Protein AF-A0A3R6Z3T6-F1 (afdb_monomer_lite)

Radius of gyration: 14.39 Å; chains: 1; bounding box: 37×31×39 Å

Secondary structure (DSSP, 8-state):
--TT--PPP-TTGGG-EE-SS-SEEEEE-SSSS-EEEEESS---TTPPPEE-GGGT-SS-SS-EE-----TT--SEE--GGG--HHHHHHHGGG--HHHHHHHHHHHHHH-

Organism: NCBI:txid157072

pLDDT: mean 91.53, std 10.0, range [44.19, 98.06]

Structure (mmCIF, N/CA/C/O backbone):
data_AF-A0A3R6Z3T6-F1
#
_entry.id   AF-A0A3R6Z3T6-F1
#
loop_
_atom_site.group_PDB
_atom_site.id
_atom_site.type_symbol
_atom_site.label_atom_id
_atom_site.label_alt_id
_atom_site.label_comp_id
_atom_site.label_asym_id
_atom_site.label_entity_id
_atom_site.label_seq_id
_atom_site.pdbx_PDB_ins_code
_atom_site.Cartn_x
_atom_site.Cartn_y
_atom_site.Cartn_z
_atom_site.occupancy
_atom_site.B_iso_or_equiv
_atom_site.auth_seq_id
_atom_site.auth_comp_id
_atom_site.auth_asym_id
_atom_site.auth_atom_id
_atom_site.pdbx_PDB_model_num
ATOM 1 N N . MET A 1 1 ? 21.355 12.677 1.018 1.00 48.00 1 MET A N 1
ATOM 2 C CA . MET A 1 1 ? 20.298 12.190 1.927 1.00 48.00 1 MET A CA 1
ATOM 3 C C . MET A 1 1 ? 20.956 11.173 2.837 1.00 48.00 1 MET A C 1
ATOM 5 O O . MET A 1 1 ? 21.774 10.409 2.348 1.00 48.00 1 MET A O 1
ATOM 9 N N . ALA A 1 2 ? 20.723 11.270 4.140 1.00 44.19 2 ALA A N 1
ATOM 10 C CA . ALA A 1 2 ? 21.338 10.399 5.134 1.00 44.19 2 ALA A CA 1
ATOM 11 C C . ALA A 1 2 ? 20.738 8.989 4.967 1.00 44.19 2 ALA A C 1
ATOM 13 O O . ALA A 1 2 ? 19.553 8.802 5.226 1.00 44.19 2 ALA A O 1
ATOM 14 N N . HIS A 1 3 ? 21.512 8.049 4.417 1.00 57.50 3 HIS A N 1
ATOM 15 C CA . HIS A 1 3 ? 21.095 6.664 4.137 1.00 57.50 3 HIS A CA 1
ATOM 16 C C . HIS A 1 3 ? 21.005 5.789 5.405 1.00 57.50 3 HIS A C 1
ATOM 18 O O . HIS A 1 3 ? 20.754 4.595 5.321 1.00 57.50 3 HIS A O 1
ATOM 24 N N . ASP A 1 4 ? 21.226 6.399 6.563 1.00 66.00 4 ASP A N 1
ATOM 25 C CA . ASP A 1 4 ? 21.423 5.821 7.890 1.00 66.00 4 ASP A CA 1
ATOM 26 C C . ASP A 1 4 ? 20.303 6.195 8.877 1.00 66.00 4 ASP A C 1
ATOM 28 O O . ASP A 1 4 ? 20.383 5.883 10.064 1.00 66.00 4 ASP A O 1
ATOM 32 N N . LYS A 1 5 ? 19.244 6.868 8.408 1.00 67.62 5 LYS A N 1
ATOM 33 C CA . LYS A 1 5 ? 18.058 7.168 9.219 1.00 67.62 5 LYS A CA 1
ATOM 34 C C . LYS A 1 5 ? 16.901 6.272 8.804 1.00 67.62 5 LYS A C 1
ATOM 36 O O . LYS A 1 5 ? 16.398 6.383 7.689 1.00 67.62 5 LYS A O 1
ATOM 41 N N . HIS A 1 6 ? 16.460 5.435 9.734 1.00 72.56 6 HIS A N 1
ATOM 42 C CA . HIS A 1 6 ? 15.302 4.565 9.578 1.00 72.56 6 HIS A CA 1
ATOM 43 C C . HIS A 1 6 ? 14.182 5.034 10.505 1.00 72.56 6 HIS A C 1
ATOM 45 O O . HIS A 1 6 ? 14.443 5.550 11.593 1.00 72.56 6 HIS A O 1
ATOM 51 N N . VAL A 1 7 ? 12.938 4.869 10.062 1.00 75.06 7 VAL A N 1
ATOM 52 C CA . VAL A 1 7 ? 11.777 4.989 10.943 1.00 75.06 7 VAL A CA 1
ATOM 53 C C . VAL A 1 7 ? 11.453 3.587 11.430 1.00 75.06 7 VAL A C 1
ATOM 55 O O . VAL A 1 7 ? 11.159 2.710 10.620 1.00 75.06 7 VAL A O 1
ATOM 58 N N . GLU A 1 8 ? 11.526 3.371 12.739 1.00 77.81 8 GLU A N 1
ATOM 59 C CA . GLU A 1 8 ? 10.984 2.154 13.336 1.00 77.81 8 GLU A CA 1
ATOM 60 C C . GLU A 1 8 ? 9.459 2.246 13.353 1.00 77.81 8 GLU A C 1
ATOM 62 O O . GLU A 1 8 ? 8.883 3.239 13.803 1.00 77.81 8 GLU A O 1
ATOM 67 N N . ILE A 1 9 ? 8.808 1.207 12.839 1.00 80.88 9 ILE A N 1
ATOM 68 C CA . ILE A 1 9 ? 7.354 1.094 12.841 1.00 80.88 9 ILE A CA 1
ATOM 69 C C . ILE A 1 9 ? 6.947 0.395 14.139 1.00 80.88 9 ILE A C 1
ATOM 71 O O . ILE A 1 9 ? 7.323 -0.750 14.372 1.00 80.88 9 ILE A O 1
ATOM 75 N N . PHE A 1 10 ? 6.210 1.106 14.991 1.00 81.56 10 PHE A N 1
ATOM 76 C CA . PHE A 1 10 ? 5.725 0.618 16.281 1.00 81.56 10 PHE A CA 1
ATOM 77 C C . PHE A 1 10 ? 4.240 0.945 16.468 1.00 81.56 10 PHE A C 1
ATOM 79 O O . PHE A 1 10 ? 3.642 1.707 15.705 1.00 81.56 10 PHE A O 1
ATOM 86 N N . GLY A 1 11 ? 3.648 0.415 17.539 1.00 82.12 11 GLY A N 1
ATOM 87 C CA . GLY A 1 11 ? 2.276 0.748 17.929 1.00 82.12 11 GLY A CA 1
ATOM 88 C C . GLY A 1 11 ? 1.212 -0.048 17.174 1.00 82.12 11 GLY A C 1
ATOM 89 O O . GLY A 1 11 ? 0.064 0.386 17.100 1.00 82.12 11 GLY A O 1
ATOM 90 N N . GLY A 1 12 ? 1.580 -1.206 16.628 1.00 86.00 12 GLY A N 1
ATOM 91 C CA . GLY A 1 12 ? 0.685 -2.140 15.956 1.00 86.00 12 GLY A CA 1
ATOM 92 C C . GLY A 1 12 ? 0.623 -1.975 14.437 1.00 86.00 12 GLY A C 1
ATOM 93 O O . GLY A 1 12 ? 0.044 -2.823 13.759 1.00 86.00 12 GLY A O 1
ATOM 94 N N . LEU A 1 13 ? 1.239 -0.920 13.895 1.00 88.19 13 LEU A N 1
ATOM 95 C CA . LEU A 1 13 ? 1.371 -0.693 12.454 1.00 88.19 13 LEU A CA 1
ATOM 96 C C . LEU A 1 13 ? 2.171 -1.817 11.774 1.00 88.19 13 LEU A C 1
ATOM 98 O O . LEU A 1 13 ? 1.905 -2.149 10.624 1.00 88.19 13 LEU A O 1
ATOM 102 N N . GLU A 1 14 ? 3.100 -2.437 12.502 1.00 89.19 14 GLU A N 1
ATOM 103 C CA . GLU A 1 14 ? 3.918 -3.567 12.058 1.00 89.19 14 GLU A CA 1
ATOM 104 C C . GLU A 1 14 ? 3.107 -4.839 11.750 1.00 89.19 14 GLU A C 1
ATOM 106 O O . GLU A 1 14 ? 3.598 -5.726 11.056 1.00 89.19 14 GLU A O 1
ATOM 111 N N . TYR A 1 15 ? 1.859 -4.924 12.225 1.00 92.62 15 TYR A N 1
ATOM 112 C CA . TYR A 1 15 ? 0.954 -6.047 11.955 1.00 92.62 15 TYR A CA 1
ATOM 113 C C . TYR A 1 15 ? -0.035 -5.766 10.816 1.00 92.62 15 TYR A C 1
ATOM 115 O O . TYR A 1 15 ? -0.847 -6.632 10.484 1.00 92.62 15 TYR A O 1
ATOM 123 N N . ALA A 1 16 ? -0.021 -4.562 10.234 1.00 95.12 16 ALA A N 1
ATOM 124 C CA . ALA A 1 16 ? -0.938 -4.208 9.161 1.00 95.12 16 ALA A CA 1
ATOM 125 C C . ALA A 1 16 ? -0.536 -4.917 7.865 1.00 95.12 16 ALA A C 1
ATOM 127 O O . ALA A 1 16 ? 0.455 -4.564 7.234 1.00 95.12 16 ALA A O 1
ATOM 128 N N . ASN A 1 17 ? -1.332 -5.905 7.465 1.00 96.19 17 ASN A N 1
ATOM 129 C CA . ASN A 1 17 ? -1.054 -6.725 6.293 1.00 96.19 17 ASN A CA 1
ATOM 130 C C . ASN A 1 17 ? -1.359 -6.009 4.969 1.00 96.19 17 ASN A C 1
ATOM 132 O O . ASN A 1 17 ? -2.091 -5.015 4.902 1.00 96.19 17 ASN A O 1
ATOM 136 N N . HIS A 1 18 ? -0.842 -6.583 3.883 1.00 97.50 18 HIS A N 1
ATOM 137 C CA . HIS A 1 18 ? -1.154 -6.141 2.532 1.00 97.50 18 HIS A CA 1
ATOM 138 C C . HIS A 1 18 ? -2.601 -6.476 2.130 1.00 97.50 18 HIS A C 1
ATOM 140 O O . HIS A 1 18 ? -3.075 -7.596 2.325 1.00 97.50 18 HIS A O 1
ATOM 146 N N . SER A 1 19 ? -3.260 -5.549 1.434 1.00 97.81 19 SER A N 1
ATOM 147 C CA . SER A 1 19 ? -4.417 -5.845 0.580 1.00 97.81 19 SER A CA 1
ATOM 148 C C . SER A 1 19 ? -4.358 -5.036 -0.715 1.00 97.81 19 SER A C 1
ATOM 150 O O . SER A 1 19 ? -4.025 -3.854 -0.694 1.00 97.81 19 SER A O 1
ATOM 152 N N . CYS A 1 20 ? -4.741 -5.646 -1.843 1.00 97.38 20 CYS A N 1
ATOM 153 C CA . CYS A 1 20 ? -4.887 -4.948 -3.131 1.00 97.38 20 CYS A CA 1
ATOM 154 C C . CYS A 1 20 ? -6.096 -3.987 -3.155 1.00 97.38 20 CYS A C 1
ATOM 156 O O . CYS A 1 20 ? -6.206 -3.138 -4.043 1.00 97.38 20 CYS A O 1
ATOM 158 N N . ASN A 1 21 ? -7.002 -4.114 -2.179 1.00 96.69 21 ASN A N 1
ATOM 159 C CA . ASN A 1 21 ? -8.134 -3.220 -1.936 1.00 96.69 21 ASN A CA 1
ATOM 160 C C . ASN A 1 21 ? -8.174 -2.832 -0.445 1.00 96.69 21 ASN A C 1
ATOM 162 O O . ASN A 1 21 ? -9.058 -3.272 0.309 1.00 96.69 21 ASN A O 1
ATOM 166 N N . PRO A 1 22 ? -7.198 -2.031 0.005 1.00 97.75 22 PRO A N 1
ATOM 167 C CA . PRO A 1 22 ? -6.977 -1.772 1.418 1.00 97.75 22 PRO A CA 1
ATOM 168 C C . PRO A 1 22 ? -8.088 -0.930 2.045 1.00 97.75 22 PRO A C 1
ATOM 170 O O . PRO A 1 22 ? -8.907 -0.320 1.349 1.00 97.75 22 PRO A O 1
ATOM 173 N N . ASN A 1 23 ? -8.132 -0.903 3.378 1.00 97.94 23 ASN A N 1
ATOM 174 C CA . ASN A 1 23 ? -9.027 -0.027 4.141 1.00 97.94 23 ASN A CA 1
ATOM 175 C C . ASN A 1 23 ? -8.318 1.129 4.850 1.00 97.94 23 ASN A C 1
ATOM 177 O O . ASN A 1 23 ? -9.001 2.031 5.340 1.00 97.94 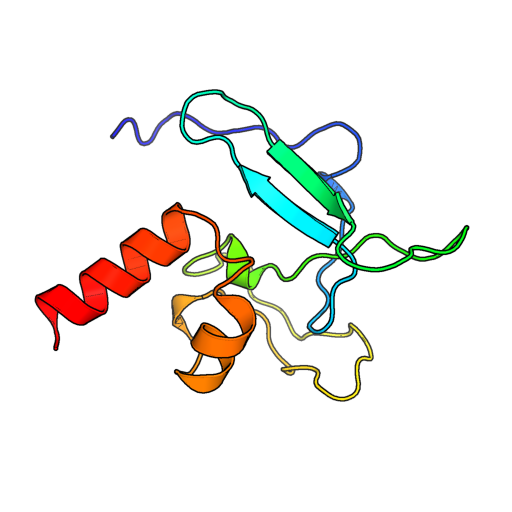23 ASN A O 1
ATOM 181 N N . ALA A 1 24 ? -6.987 1.162 4.817 1.00 97.62 24 ALA A N 1
ATOM 182 C CA . ALA A 1 24 ? -6.180 2.265 5.302 1.00 97.62 24 ALA A CA 1
ATOM 183 C C . ALA A 1 24 ? -5.085 2.664 4.298 1.00 97.62 24 ALA A C 1
ATOM 185 O O . ALA A 1 24 ? -4.663 1.878 3.451 1.00 97.62 24 ALA A O 1
ATOM 186 N N . SER A 1 25 ? -4.634 3.911 4.409 1.00 96.88 25 SER A N 1
ATOM 187 C CA . SER A 1 25 ? -3.502 4.473 3.675 1.00 96.88 25 SER A CA 1
ATOM 188 C C . SER A 1 25 ? -2.352 4.730 4.637 1.00 96.88 25 SER A C 1
ATOM 190 O O . SER A 1 25 ? -2.568 5.263 5.726 1.00 96.88 25 SER A O 1
ATOM 192 N N . PHE A 1 26 ? -1.138 4.384 4.219 1.00 95.00 26 PHE A N 1
ATOM 193 C CA . PHE A 1 26 ? 0.082 4.624 4.981 1.00 95.00 26 PHE A CA 1
ATOM 194 C C . PHE A 1 26 ? 0.624 6.018 4.655 1.00 95.00 26 PHE A C 1
ATOM 196 O O . PHE A 1 26 ? 0.961 6.306 3.507 1.00 95.00 26 PHE A O 1
ATOM 203 N N . ILE A 1 27 ? 0.665 6.900 5.650 1.00 92.19 27 ILE A N 1
ATOM 204 C CA . ILE A 1 27 ? 1.056 8.302 5.494 1.00 92.19 27 ILE A CA 1
ATOM 205 C C . ILE A 1 27 ? 2.324 8.548 6.301 1.00 92.19 27 ILE A C 1
ATOM 207 O O . ILE A 1 27 ? 2.357 8.318 7.509 1.00 92.19 27 ILE A O 1
ATOM 211 N N . MET A 1 28 ? 3.359 9.037 5.621 1.00 88.62 28 MET A N 1
ATOM 212 C CA . MET A 1 28 ? 4.639 9.409 6.219 1.00 88.62 28 MET A CA 1
ATOM 213 C C . MET A 1 28 ? 4.790 10.925 6.171 1.00 88.62 28 MET A C 1
ATOM 215 O O . MET A 1 28 ? 4.610 11.528 5.111 1.00 88.62 28 MET A O 1
ATOM 219 N N . SER A 1 29 ? 5.135 11.540 7.299 1.00 87.06 29 SER A N 1
ATOM 220 C CA . SER A 1 29 ? 5.486 12.959 7.315 1.00 87.06 29 SER A CA 1
ATOM 221 C C . SER A 1 29 ? 6.812 13.191 6.581 1.00 87.06 29 SER A C 1
ATOM 223 O O . SER A 1 29 ? 7.762 12.424 6.725 1.00 87.06 29 SER A O 1
ATOM 225 N N . GLU A 1 30 ? 6.889 14.260 5.783 1.00 85.31 30 GLU A N 1
ATOM 226 C CA . GLU A 1 30 ? 8.143 14.662 5.127 1.00 85.31 30 GLU A CA 1
ATOM 227 C C . GLU A 1 30 ? 9.074 15.452 6.055 1.00 85.31 30 GLU A C 1
ATOM 229 O O . GLU A 1 30 ? 10.261 15.603 5.766 1.00 85.31 30 GLU A O 1
ATOM 234 N N . THR A 1 31 ? 8.535 15.990 7.149 1.00 87.31 31 THR A N 1
ATOM 235 C CA . THR A 1 31 ? 9.243 16.921 8.037 1.00 87.31 31 THR A CA 1
ATOM 236 C C . THR A 1 31 ? 9.484 16.350 9.428 1.00 87.31 31 THR A C 1
ATOM 238 O O . THR A 1 31 ? 10.340 16.855 10.150 1.00 87.31 31 THR A O 1
ATOM 241 N N . GLU A 1 32 ? 8.757 15.300 9.810 1.00 87.31 32 GLU A N 1
ATOM 242 C CA . GLU A 1 32 ? 8.799 14.691 11.139 1.00 87.31 32 GLU A CA 1
ATOM 243 C C . GLU A 1 32 ? 8.910 13.161 11.031 1.00 87.31 32 GLU A C 1
ATOM 245 O O . GLU A 1 32 ? 8.416 12.582 10.065 1.00 87.31 32 GLU A O 1
ATOM 250 N N . PRO A 1 33 ? 9.519 12.470 12.012 1.00 84.00 33 PRO A N 1
ATOM 251 C CA . PRO A 1 33 ? 9.618 11.009 12.030 1.00 84.00 33 PRO A CA 1
ATOM 252 C C . PRO A 1 33 ? 8.293 10.369 12.484 1.00 84.00 33 PRO A C 1
ATOM 254 O O . PRO A 1 33 ? 8.239 9.652 13.479 1.00 84.00 33 PRO A O 1
ATOM 257 N N . VAL A 1 34 ? 7.205 10.680 11.779 1.00 85.75 34 VAL A N 1
ATOM 258 C CA . VAL A 1 34 ? 5.842 10.257 12.117 1.00 85.75 34 VAL A CA 1
ATOM 259 C C . VAL A 1 34 ? 5.241 9.479 10.957 1.00 85.75 34 VAL A C 1
ATOM 261 O O . VAL A 1 34 ? 5.295 9.907 9.800 1.00 85.75 34 VAL A O 1
ATOM 264 N N . VAL A 1 35 ? 4.629 8.349 11.300 1.00 89.38 35 VAL A N 1
ATOM 265 C CA . VAL A 1 35 ? 3.910 7.464 10.388 1.00 89.38 35 VAL A CA 1
ATOM 266 C C . VAL A 1 35 ? 2.516 7.203 10.936 1.00 89.38 35 VAL A C 1
ATOM 268 O O . VAL A 1 35 ? 2.336 7.021 12.140 1.00 89.38 35 VAL A O 1
ATOM 271 N N . GLN A 1 36 ? 1.526 7.187 10.049 1.00 92.12 36 GLN A N 1
ATOM 272 C CA . GLN A 1 36 ? 0.133 6.936 10.392 1.00 92.12 36 GLN A CA 1
ATOM 273 C C . GLN A 1 36 ? -0.505 5.981 9.382 1.00 92.12 36 GLN A C 1
ATOM 275 O O . GLN A 1 36 ? -0.286 6.108 8.179 1.00 92.12 36 GLN A O 1
ATOM 280 N N . LEU A 1 37 ? -1.357 5.073 9.864 1.00 93.56 37 LEU A N 1
ATOM 281 C CA . LEU A 1 37 ? -2.356 4.404 9.031 1.00 93.56 37 LEU A CA 1
ATOM 282 C C . LEU A 1 37 ? -3.687 5.126 9.204 1.00 93.56 37 LEU A C 1
ATOM 284 O O . LEU A 1 37 ? -4.258 5.151 10.294 1.00 93.56 37 LEU A O 1
ATOM 288 N N . VAL A 1 38 ? -4.177 5.718 8.121 1.00 95.94 38 VAL A N 1
ATOM 289 C CA . VAL A 1 38 ? -5.423 6.488 8.118 1.00 95.94 38 VAL A CA 1
ATOM 290 C C . VAL A 1 38 ? -6.480 5.721 7.345 1.00 95.94 38 VAL A C 1
ATOM 292 O O . VAL A 1 38 ? -6.255 5.341 6.198 1.00 95.94 38 VAL A O 1
ATOM 295 N N . ALA A 1 39 ? -7.639 5.490 7.962 1.00 97.81 39 ALA A N 1
ATOM 296 C CA . ALA A 1 39 ? -8.751 4.808 7.311 1.00 97.81 39 ALA A CA 1
ATOM 297 C C . ALA A 1 39 ? -9.222 5.578 6.063 1.00 97.81 39 ALA A C 1
ATOM 299 O O . ALA A 1 39 ? -9.453 6.785 6.119 1.00 97.81 39 ALA A O 1
ATOM 300 N N . ILE A 1 40 ? -9.402 4.866 4.950 1.00 97.62 40 ILE A N 1
ATOM 301 C CA . ILE A 1 40 ? -9.905 5.411 3.671 1.00 97.62 40 ILE A CA 1
ATOM 302 C C . ILE A 1 40 ? -11.305 4.897 3.318 1.00 97.62 40 ILE A C 1
ATOM 304 O O . ILE A 1 40 ? -11.915 5.331 2.344 1.00 97.62 40 ILE A O 1
ATOM 308 N N . LYS A 1 41 ? -11.823 3.966 4.122 1.00 96.75 41 LYS A N 1
ATOM 309 C CA . LYS A 1 41 ? -13.203 3.473 4.103 1.00 96.75 41 LYS A CA 1
ATOM 310 C C . LYS A 1 41 ? -13.587 2.997 5.512 1.00 96.75 41 LYS A C 1
ATOM 312 O O . LYS A 1 41 ? -12.692 2.819 6.339 1.00 96.75 41 LYS A O 1
ATOM 317 N N . PRO A 1 42 ? -14.883 2.807 5.821 1.00 98.00 42 PRO A N 1
ATOM 318 C CA . PRO A 1 42 ? -15.306 2.301 7.126 1.00 98.00 42 PRO A CA 1
ATOM 319 C C . PRO A 1 42 ? -14.638 0.962 7.469 1.00 98.00 42 PRO A C 1
ATOM 321 O O . PRO A 1 42 ? -14.546 0.083 6.612 1.00 98.00 42 PRO A O 1
ATOM 324 N N . ILE A 1 43 ? -14.203 0.810 8.724 1.00 97.81 43 ILE A N 1
ATOM 325 C CA . ILE A 1 43 ? -13.572 -0.409 9.247 1.00 97.81 43 ILE A CA 1
ATOM 326 C C . ILE A 1 43 ? -14.468 -0.966 10.352 1.00 97.81 43 ILE A C 1
ATOM 328 O O . ILE A 1 43 ? -14.718 -0.298 11.357 1.00 97.81 43 ILE A O 1
ATOM 332 N N . ALA A 1 44 ? -14.991 -2.174 10.150 1.00 97.88 44 ALA A N 1
ATOM 333 C CA . ALA A 1 44 ? -15.841 -2.832 11.136 1.00 97.88 44 ALA A CA 1
ATOM 334 C C . ALA A 1 44 ? -15.010 -3.437 12.278 1.00 97.88 44 ALA A C 1
ATOM 336 O O . ALA A 1 44 ? -13.845 -3.796 12.110 1.00 97.88 44 ALA A O 1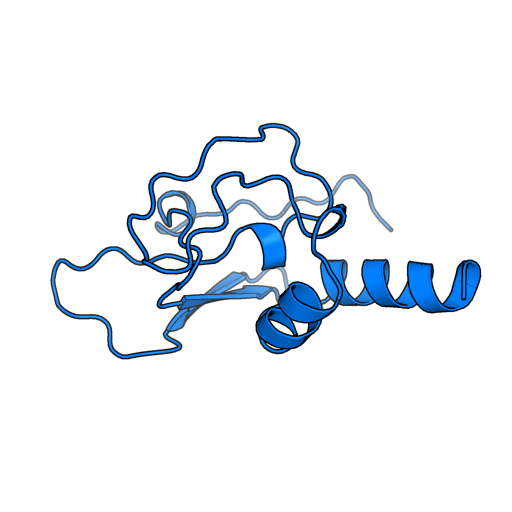
ATOM 337 N N . LYS A 1 45 ? -15.623 -3.614 13.455 1.00 97.56 45 LYS A N 1
ATOM 338 C CA . LYS A 1 45 ? -14.974 -4.320 14.568 1.00 97.56 45 LYS A CA 1
ATOM 339 C C . LYS A 1 45 ? -14.600 -5.743 14.135 1.00 97.56 45 LYS A C 1
ATOM 341 O O . LYS A 1 45 ? -15.467 -6.493 13.697 1.00 97.56 45 LYS A O 1
ATOM 346 N N . GLY A 1 46 ? -13.333 -6.108 14.325 1.00 96.69 46 GLY A N 1
ATOM 347 C CA . GLY A 1 46 ? -12.796 -7.421 13.954 1.00 96.69 46 GLY A CA 1
ATOM 348 C C . GLY A 1 46 ? -12.358 -7.539 12.492 1.00 96.69 46 GLY A C 1
ATOM 349 O O . GLY A 1 46 ? -11.917 -8.609 12.097 1.00 96.69 46 GLY A O 1
ATOM 350 N N . GLN A 1 47 ? -12.469 -6.471 11.698 1.00 96.00 47 GLN A N 1
ATOM 351 C CA . GLN A 1 47 ? -11.873 -6.412 10.368 1.00 96.00 47 GLN A CA 1
ATOM 352 C C . GLN A 1 47 ? -10.399 -6.012 10.474 1.00 96.00 47 GLN A C 1
ATOM 354 O O . GLN A 1 47 ? -10.074 -5.037 11.155 1.00 96.00 47 GLN A O 1
ATOM 359 N N . ASP A 1 48 ? -9.530 -6.718 9.754 1.00 95.44 48 ASP A N 1
ATOM 360 C CA . ASP A 1 48 ? -8.107 -6.389 9.695 1.00 95.44 48 ASP A CA 1
ATOM 361 C C . ASP A 1 48 ? -7.871 -5.017 9.063 1.00 95.44 48 ASP A C 1
ATOM 363 O O . ASP A 1 48 ? -8.499 -4.649 8.064 1.00 95.44 48 ASP A O 1
ATOM 367 N N . ILE A 1 49 ? -6.928 -4.265 9.628 1.00 96.94 49 ILE A N 1
ATOM 368 C CA . ILE A 1 49 ? -6.430 -3.024 9.035 1.00 96.94 49 ILE A CA 1
ATOM 369 C C . ILE A 1 49 ? -5.358 -3.400 8.016 1.00 96.94 49 ILE A C 1
ATOM 371 O O . ILE A 1 49 ? -4.386 -4.075 8.348 1.00 96.94 49 ILE A O 1
ATOM 375 N N . THR A 1 50 ? -5.544 -2.967 6.773 1.00 97.69 50 THR A N 1
ATOM 376 C CA . THR A 1 50 ? -4.658 -3.309 5.655 1.00 97.69 50 THR A CA 1
ATOM 377 C C . THR A 1 50 ? -4.320 -2.081 4.825 1.00 97.69 50 THR A C 1
ATOM 379 O O . THR A 1 50 ? -5.146 -1.173 4.687 1.00 97.69 50 THR A O 1
ATOM 382 N N . PHE A 1 51 ? -3.126 -2.079 4.236 1.00 97.81 51 PHE A N 1
ATOM 383 C CA . PHE A 1 51 ? -2.686 -1.085 3.253 1.00 97.81 51 PHE A CA 1
ATOM 384 C C . PHE A 1 51 ? -2.046 -1.775 2.044 1.00 97.81 51 PHE A C 1
ATOM 386 O O . PHE A 1 51 ? -1.779 -2.974 2.069 1.00 97.81 51 PHE A O 1
ATOM 393 N N . ASP A 1 52 ? -1.830 -1.048 0.953 1.00 97.81 52 ASP A N 1
ATOM 394 C CA . ASP A 1 52 ? -1.166 -1.606 -0.224 1.00 97.81 52 ASP A CA 1
ATOM 395 C C . ASP A 1 52 ? 0.338 -1.327 -0.150 1.00 97.81 52 ASP A C 1
ATOM 397 O O . ASP A 1 52 ? 0.774 -0.202 -0.349 1.00 97.81 52 ASP A O 1
ATOM 401 N N . TYR A 1 53 ? 1.143 -2.353 0.125 1.00 97.31 53 TYR A N 1
ATOM 402 C CA . TYR A 1 53 ? 2.604 -2.219 0.261 1.00 97.31 53 TYR A CA 1
ATOM 403 C C . TYR A 1 53 ? 3.291 -1.593 -0.963 1.00 97.31 53 TYR A C 1
ATOM 405 O O . TYR A 1 53 ? 4.329 -0.949 -0.826 1.00 97.31 53 TYR A O 1
ATOM 413 N N . ASN A 1 54 ? 2.703 -1.703 -2.162 1.00 97.19 54 ASN A N 1
ATOM 414 C CA . ASN A 1 54 ? 3.264 -1.062 -3.353 1.00 97.19 54 ASN A CA 1
ATOM 415 C C . ASN A 1 54 ? 3.160 0.474 -3.300 1.00 97.19 54 ASN A C 1
ATOM 417 O O . ASN A 1 54 ? 3.693 1.147 -4.176 1.00 97.19 54 ASN A O 1
ATOM 421 N N . THR A 1 55 ? 2.469 1.050 -2.311 1.00 97.19 55 THR A N 1
ATOM 422 C CA . THR A 1 55 ? 2.401 2.502 -2.123 1.00 97.19 55 THR A CA 1
ATOM 423 C C . THR A 1 55 ? 3.545 3.055 -1.273 1.00 97.19 55 THR A C 1
ATOM 425 O O . THR A 1 55 ? 3.793 4.263 -1.307 1.00 97.19 55 THR A O 1
ATOM 428 N N . THR A 1 56 ? 4.277 2.201 -0.553 1.00 95.00 56 THR A N 1
ATOM 429 C CA . THR A 1 56 ? 5.414 2.592 0.298 1.00 95.00 56 THR A CA 1
ATOM 430 C C . THR A 1 56 ? 6.737 2.033 -0.212 1.00 95.00 56 THR A C 1
ATOM 432 O O . THR A 1 56 ? 7.738 2.747 -0.178 1.00 95.00 56 THR A O 1
ATOM 435 N N . GLU A 1 57 ? 6.726 0.815 -0.760 1.00 95.06 57 GLU A N 1
ATOM 436 C CA . GLU A 1 57 ? 7.925 0.104 -1.204 1.00 95.06 57 GLU A CA 1
ATOM 437 C C . GLU A 1 57 ? 8.170 0.262 -2.705 1.00 95.06 57 GLU A C 1
ATOM 439 O O . GLU A 1 57 ? 7.285 0.014 -3.526 1.00 95.06 57 GLU A O 1
ATOM 444 N N . TRP A 1 58 ? 9.389 0.655 -3.091 1.00 95.69 58 TRP A N 1
ATOM 445 C CA . TRP A 1 58 ? 9.754 0.811 -4.504 1.00 95.69 58 TRP A CA 1
ATOM 446 C C . TRP A 1 58 ? 10.092 -0.532 -5.160 1.00 95.69 58 TRP A C 1
ATOM 448 O O . TRP A 1 58 ? 9.457 -0.920 -6.137 1.00 95.69 58 TRP A O 1
ATOM 458 N N . ASP A 1 59 ? 11.079 -1.240 -4.615 1.00 96.44 59 ASP A N 1
ATOM 459 C CA . ASP A 1 59 ? 11.487 -2.591 -5.010 1.00 96.44 59 ASP A CA 1
ATOM 460 C C . ASP A 1 59 ? 11.665 -3.373 -3.711 1.00 96.44 59 ASP A C 1
ATOM 462 O O . ASP A 1 59 ? 12.585 -3.093 -2.944 1.00 96.44 59 ASP A O 1
ATOM 466 N N . MET A 1 60 ? 10.716 -4.260 -3.416 1.00 94.56 60 MET A N 1
ATOM 467 C CA . MET A 1 60 ? 10.696 -4.984 -2.147 1.00 94.56 60 MET A CA 1
ATOM 468 C C . MET A 1 60 ? 11.823 -6.010 -2.086 1.00 94.56 60 MET A C 1
ATOM 470 O O . MET A 1 60 ? 12.051 -6.723 -3.066 1.00 94.56 60 MET A O 1
ATOM 474 N N . ASP A 1 61 ? 12.472 -6.125 -0.929 1.00 92.25 61 ASP A N 1
ATOM 475 C CA . ASP A 1 61 ? 13.491 -7.153 -0.697 1.00 92.25 61 ASP A CA 1
ATOM 476 C C . ASP A 1 61 ? 12.836 -8.544 -0.671 1.00 92.25 61 ASP A C 1
ATOM 478 O O . ASP A 1 61 ? 13.101 -9.390 -1.525 1.00 92.25 61 ASP A O 1
ATOM 482 N N . GLU A 1 62 ? 11.840 -8.707 0.202 1.00 93.94 62 GLU A N 1
ATOM 483 C CA . GLU A 1 62 ? 11.023 -9.915 0.318 1.00 93.94 62 GLU A CA 1
ATOM 484 C C . GLU A 1 62 ? 9.701 -9.754 -0.445 1.00 93.94 62 GLU A C 1
ATOM 486 O O . GLU A 1 62 ? 8.727 -9.166 0.035 1.00 93.94 62 GLU A O 1
ATOM 491 N N . LYS A 1 63 ? 9.683 -10.264 -1.678 1.00 96.69 63 LYS A N 1
ATOM 492 C CA . LYS A 1 63 ? 8.504 -10.303 -2.557 1.00 96.69 63 LYS A CA 1
ATOM 493 C C . LYS A 1 63 ? 7.667 -11.547 -2.251 1.00 96.69 63 LYS A C 1
ATOM 495 O O . LYS A 1 63 ? 8.223 -12.592 -1.921 1.00 96.69 63 LYS A O 1
ATOM 500 N N . PHE A 1 64 ? 6.344 -11.477 -2.394 1.00 97.81 64 PHE A N 1
ATOM 501 C CA . PHE A 1 64 ? 5.467 -12.593 -2.012 1.00 97.81 64 PHE A CA 1
ATOM 502 C C . PHE A 1 64 ? 4.197 -12.708 -2.862 1.00 97.81 64 PHE A C 1
ATOM 504 O O . PHE A 1 64 ? 3.714 -11.731 -3.440 1.00 97.81 64 PHE A O 1
ATOM 511 N N . ASP A 1 65 ? 3.625 -13.914 -2.890 1.00 98.06 65 ASP A N 1
ATOM 512 C CA . ASP A 1 65 ? 2.329 -14.179 -3.517 1.00 98.06 65 ASP A CA 1
ATOM 513 C C . ASP A 1 65 ? 1.184 -13.687 -2.627 1.00 98.06 65 ASP A C 1
ATOM 515 O O . ASP A 1 65 ? 1.051 -14.057 -1.459 1.00 98.06 65 ASP A O 1
ATOM 519 N N . CYS A 1 66 ? 0.339 -12.830 -3.190 1.00 97.81 66 CYS A N 1
ATOM 520 C CA . CYS A 1 66 ? -0.725 -12.158 -2.471 1.00 97.81 66 CYS A CA 1
ATOM 521 C C . CYS A 1 66 ? -1.906 -13.092 -2.204 1.00 97.81 66 CYS A C 1
ATOM 523 O O . CYS A 1 66 ? -2.511 -13.644 -3.123 1.00 97.81 66 CYS A O 1
ATOM 525 N N . GLN A 1 67 ? -2.304 -13.174 -0.936 1.00 97.25 67 GLN A N 1
ATOM 526 C CA . GLN A 1 67 ? -3.443 -13.972 -0.477 1.00 97.25 67 GLN A CA 1
ATOM 527 C C . GLN A 1 67 ? -4.570 -13.103 0.103 1.00 97.25 67 GLN A C 1
ATOM 529 O O . GLN A 1 67 ? -5.369 -13.572 0.906 1.00 97.25 67 GLN A O 1
ATOM 534 N N . CYS A 1 68 ? -4.664 -11.829 -0.304 1.00 96.88 68 CYS A N 1
ATOM 535 C CA . CYS A 1 68 ? -5.621 -10.879 0.286 1.00 96.88 68 CYS A CA 1
ATOM 536 C C . CYS A 1 68 ? -7.105 -11.192 0.005 1.00 96.88 68 CYS A C 1
ATOM 538 O O . CYS A 1 68 ? -7.980 -10.614 0.644 1.00 96.88 68 CYS A O 1
ATOM 540 N N . GLY A 1 69 ? -7.399 -12.074 -0.956 1.00 95.44 69 GLY A N 1
ATOM 541 C CA . GLY A 1 69 ? -8.758 -12.532 -1.265 1.00 95.44 69 GLY A CA 1
ATOM 542 C C . GLY A 1 69 ? -9.648 -11.539 -2.025 1.00 95.44 69 GLY A C 1
ATOM 543 O O . GLY A 1 69 ? -10.796 -11.870 -2.313 1.00 95.44 69 GLY A O 1
ATOM 544 N N . ASP A 1 70 ? -9.156 -10.345 -2.375 1.00 96.25 70 ASP A N 1
ATOM 545 C CA . ASP A 1 70 ? -9.933 -9.377 -3.160 1.00 96.25 70 ASP A CA 1
ATOM 546 C C . ASP A 1 70 ? -10.097 -9.826 -4.624 1.00 96.25 70 ASP A C 1
ATOM 548 O O . ASP A 1 70 ? -9.187 -10.402 -5.223 1.00 96.25 70 ASP A O 1
ATOM 552 N N . ALA A 1 71 ? -11.248 -9.521 -5.231 1.00 95.38 71 ALA A N 1
ATOM 553 C CA . ALA A 1 71 ? -11.539 -9.880 -6.621 1.00 95.38 71 ALA A CA 1
ATOM 554 C C . ALA A 1 71 ? -10.580 -9.221 -7.631 1.00 95.38 71 ALA A C 1
ATOM 556 O O . ALA A 1 71 ? -10.360 -9.763 -8.712 1.00 95.38 71 ALA A O 1
ATOM 557 N N . ALA A 1 72 ? -10.003 -8.069 -7.281 1.00 92.12 72 ALA A N 1
ATOM 558 C CA . ALA A 1 72 ? -8.992 -7.366 -8.061 1.00 92.12 72 ALA A CA 1
ATOM 559 C C . ALA A 1 72 ? -7.569 -7.582 -7.504 1.00 92.12 72 ALA A C 1
ATOM 561 O O . ALA A 1 72 ? -6.712 -6.704 -7.631 1.00 92.12 72 ALA A O 1
ATOM 562 N N . CYS A 1 73 ? -7.309 -8.725 -6.855 1.00 96.56 73 CYS A N 1
ATOM 563 C CA . CYS A 1 73 ? -5.978 -9.093 -6.376 1.00 96.56 73 CYS A CA 1
ATOM 564 C C . CYS A 1 73 ? -4.961 -9.141 -7.530 1.00 96.56 73 CYS A C 1
ATOM 566 O O . CYS A 1 73 ? -5.219 -9.737 -8.575 1.00 96.56 73 CYS A O 1
ATOM 568 N N . ARG A 1 74 ? -3.775 -8.556 -7.320 1.00 95.25 74 ARG A N 1
ATOM 569 C CA . ARG A 1 74 ? -2.684 -8.530 -8.314 1.00 95.25 74 ARG A CA 1
ATOM 570 C C . ARG A 1 74 ? -1.850 -9.813 -8.356 1.00 95.25 74 ARG A C 1
ATOM 572 O O . ARG A 1 74 ? -0.954 -9.933 -9.183 1.00 95.25 74 ARG A O 1
ATOM 579 N N . GLY A 1 75 ? -2.114 -10.764 -7.462 1.00 96.62 75 GLY A N 1
ATOM 580 C CA . GLY A 1 75 ? -1.438 -12.062 -7.404 1.00 96.62 75 GLY A CA 1
ATOM 581 C C . GLY A 1 75 ? -0.044 -12.030 -6.776 1.00 96.62 75 GLY A C 1
ATOM 582 O O . GLY A 1 75 ? 0.249 -12.898 -5.968 1.00 96.62 75 GLY A O 1
ATOM 583 N N . HIS A 1 76 ? 0.784 -11.023 -7.062 1.00 96.88 76 HIS A N 1
ATOM 584 C CA . HIS A 1 76 ? 2.138 -10.907 -6.513 1.00 96.88 76 HIS A CA 1
ATOM 585 C C . HIS A 1 76 ? 2.433 -9.474 -6.047 1.00 96.88 76 HIS A C 1
ATOM 587 O O . HIS A 1 76 ? 2.025 -8.509 -6.695 1.00 96.88 76 HIS A O 1
ATOM 593 N N . VAL A 1 77 ? 3.119 -9.330 -4.911 1.00 97.94 77 VAL A N 1
ATOM 594 C CA . VAL A 1 77 ? 3.490 -8.038 -4.313 1.00 97.94 77 VAL A CA 1
ATOM 595 C C . VAL A 1 77 ? 5.007 -7.907 -4.338 1.00 97.94 77 VAL A C 1
ATOM 597 O O . VAL A 1 77 ? 5.724 -8.739 -3.787 1.00 97.94 77 VAL A O 1
ATOM 600 N N . HIS A 1 78 ? 5.488 -6.864 -5.012 1.00 96.94 78 HIS A N 1
ATOM 601 C CA . HIS A 1 78 ? 6.912 -6.691 -5.312 1.00 96.94 78 HIS A CA 1
ATOM 602 C C . HIS A 1 78 ? 7.399 -5.235 -5.360 1.00 96.94 78 HIS A C 1
ATOM 604 O O . HIS A 1 78 ? 8.577 -4.994 -5.635 1.00 96.94 78 HIS A O 1
ATOM 610 N N . GLY A 1 79 ? 6.528 -4.271 -5.054 1.00 97.56 79 GLY A N 1
ATOM 611 C CA . GLY A 1 79 ? 6.848 -2.847 -5.001 1.00 97.56 79 GLY A CA 1
ATOM 612 C C . GLY A 1 79 ? 6.397 -2.057 -6.232 1.00 97.56 79 GLY A C 1
ATOM 613 O O . GLY A 1 79 ? 6.105 -2.599 -7.301 1.00 97.56 79 GLY A O 1
ATOM 614 N N . ALA A 1 80 ? 6.360 -0.734 -6.068 1.00 97.19 80 ALA A N 1
ATOM 615 C CA . ALA A 1 80 ? 5.865 0.237 -7.039 1.00 97.19 80 ALA A CA 1
ATOM 616 C C . ALA A 1 80 ? 6.563 0.185 -8.405 1.00 97.19 80 ALA A C 1
ATOM 618 O O . ALA A 1 80 ? 5.961 0.537 -9.420 1.00 97.19 80 ALA A O 1
ATOM 61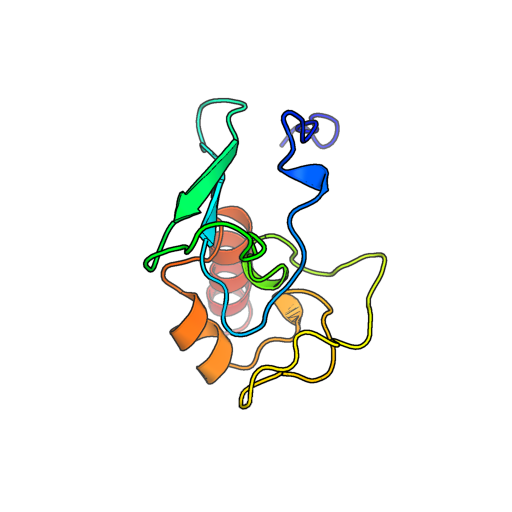9 N N . LYS A 1 81 ? 7.827 -0.251 -8.443 1.00 95.88 81 LYS A N 1
ATOM 620 C CA . LYS A 1 81 ? 8.650 -0.352 -9.657 1.00 95.88 81 LYS A CA 1
ATOM 621 C C . LYS A 1 81 ? 8.005 -1.191 -10.758 1.00 95.88 81 LYS A C 1
ATOM 623 O O . LYS A 1 81 ? 8.302 -0.981 -11.931 1.00 95.88 81 LYS A O 1
ATOM 628 N N . PHE A 1 82 ? 7.162 -2.145 -10.380 1.00 95.38 82 PHE A N 1
ATOM 629 C CA . PHE A 1 82 ? 6.567 -3.121 -11.287 1.00 95.38 82 PHE A CA 1
ATOM 630 C C . PHE A 1 82 ? 5.092 -2.837 -11.601 1.00 95.38 82 PHE A C 1
ATOM 632 O O . PHE A 1 82 ? 4.465 -3.596 -12.339 1.00 95.38 82 PHE A O 1
ATOM 639 N N . LEU A 1 83 ? 4.530 -1.745 -11.069 1.00 94.88 83 LEU A N 1
ATOM 640 C CA . LEU A 1 83 ? 3.167 -1.333 -11.385 1.00 94.88 83 LEU A CA 1
ATOM 641 C C . LEU A 1 83 ? 3.077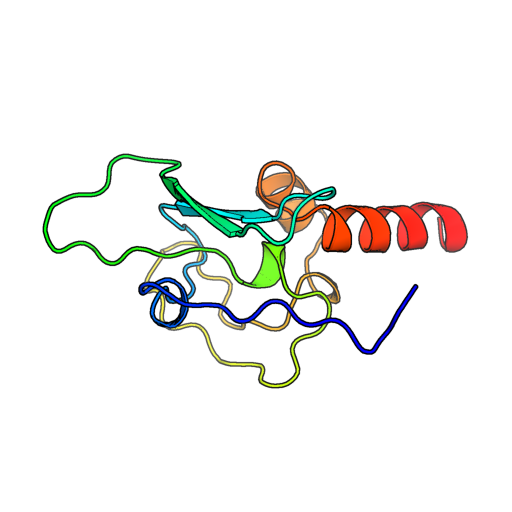 -0.857 -12.839 1.00 94.88 83 LEU A C 1
ATOM 643 O O . LEU A 1 83 ? 3.942 -0.132 -13.332 1.00 94.88 83 LEU A O 1
ATOM 647 N N . ASN A 1 84 ? 1.994 -1.230 -13.519 1.00 93.75 84 ASN A N 1
ATOM 648 C CA . ASN A 1 84 ? 1.652 -0.639 -14.811 1.00 93.75 84 ASN A CA 1
ATOM 649 C C . ASN A 1 84 ? 1.034 0.763 -14.623 1.00 93.75 84 ASN A C 1
ATOM 651 O O . ASN A 1 84 ? 0.631 1.138 -13.520 1.00 93.75 84 ASN A O 1
ATOM 655 N N . ASP A 1 85 ? 0.916 1.533 -15.709 1.00 93.81 85 ASP A N 1
ATOM 656 C CA . ASP A 1 85 ? 0.385 2.903 -15.645 1.00 93.81 85 ASP A CA 1
ATOM 657 C C . ASP A 1 85 ? -1.047 2.962 -15.065 1.00 93.81 85 ASP A C 1
ATOM 659 O O . ASP A 1 85 ? -1.378 3.911 -14.356 1.00 93.81 85 ASP A O 1
ATOM 663 N N . ALA A 1 86 ? -1.897 1.955 -15.305 1.00 94.69 86 ALA A N 1
ATOM 664 C CA . ALA A 1 86 ? -3.257 1.931 -14.760 1.00 94.69 86 ALA A CA 1
ATOM 665 C C . ALA A 1 86 ? -3.267 1.727 -13.234 1.00 94.69 86 ALA A C 1
ATOM 667 O O . ALA A 1 86 ? -4.006 2.413 -12.525 1.00 94.69 86 ALA A O 1
ATOM 668 N N . ASP A 1 87 ? -2.415 0.837 -12.720 1.00 95.12 87 ASP A N 1
ATOM 669 C CA . ASP A 1 87 ? -2.223 0.644 -11.282 1.00 95.12 87 ASP A CA 1
ATOM 670 C C . ASP A 1 87 ? -1.630 1.891 -10.620 1.00 95.12 87 ASP A C 1
ATOM 672 O O . ASP A 1 87 ? -2.103 2.299 -9.559 1.00 95.12 87 ASP A O 1
ATOM 676 N N . VAL A 1 88 ? -0.649 2.540 -11.258 1.00 95.62 88 VAL A N 1
ATOM 677 C CA . VAL A 1 88 ? -0.077 3.804 -10.767 1.00 95.62 88 VAL A CA 1
ATOM 678 C C . VAL A 1 88 ? -1.157 4.876 -10.650 1.00 95.62 88 VAL A C 1
ATOM 680 O O . VAL A 1 88 ? -1.263 5.518 -9.609 1.00 95.62 88 VAL A O 1
ATOM 683 N N . LEU A 1 89 ? -1.988 5.055 -11.681 1.00 95.31 89 LEU A N 1
ATOM 684 C CA . LEU A 1 89 ? -3.075 6.037 -11.656 1.00 95.31 89 LEU A CA 1
ATOM 685 C C . LEU A 1 89 ? -4.095 5.738 -10.553 1.00 95.31 89 LEU A C 1
ATOM 687 O O . LEU A 1 89 ? -4.536 6.656 -9.864 1.00 95.31 89 LEU A O 1
ATOM 691 N N . LYS A 1 90 ? -4.442 4.461 -10.357 1.00 94.81 90 LYS A N 1
ATOM 692 C CA . LYS A 1 90 ? -5.360 4.028 -9.295 1.00 94.81 90 LYS A CA 1
ATOM 693 C C . LYS A 1 90 ? -4.786 4.296 -7.902 1.00 94.81 90 LYS A C 1
ATOM 695 O O . LYS A 1 90 ? -5.522 4.708 -7.009 1.00 94.81 90 LYS A O 1
ATOM 700 N N . LEU A 1 91 ? -3.493 4.043 -7.711 1.00 96.31 91 LEU A N 1
ATOM 701 C CA . LEU A 1 91 ? -2.825 4.175 -6.418 1.00 96.31 91 LEU A CA 1
ATOM 702 C C . LEU A 1 91 ? -2.327 5.588 -6.121 1.00 96.31 91 LEU A C 1
ATOM 704 O O . LEU A 1 91 ? -2.001 5.857 -4.969 1.00 96.31 91 LEU A O 1
ATOM 708 N N . LEU A 1 92 ? -2.301 6.487 -7.110 1.00 95.75 92 LEU A N 1
ATOM 709 C CA . LEU A 1 92 ? -1.741 7.839 -7.015 1.00 95.75 92 LEU A CA 1
ATOM 710 C C . LEU A 1 92 ? -2.105 8.599 -5.721 1.00 95.75 92 LEU A C 1
ATOM 712 O O . LEU A 1 92 ? -1.194 9.177 -5.131 1.00 95.75 92 LEU A O 1
ATOM 716 N N . PRO A 1 93 ? -3.361 8.577 -5.220 1.00 94.94 93 PRO A N 1
ATOM 717 C CA . PRO A 1 93 ? -3.727 9.279 -3.983 1.00 94.94 93 PRO A CA 1
ATOM 718 C C . PRO A 1 93 ? -3.100 8.705 -2.702 1.00 94.94 93 PRO A C 1
ATOM 720 O O . PRO A 1 93 ? -3.132 9.356 -1.662 1.00 94.94 93 PRO A O 1
ATOM 723 N N . HIS A 1 94 ? -2.579 7.480 -2.762 1.00 96.56 94 HIS A N 1
ATOM 724 C CA . HIS A 1 94 ? -2.069 6.713 -1.624 1.00 96.56 94 HIS A CA 1
ATOM 725 C C . HIS A 1 94 ? -0.559 6.472 -1.687 1.00 96.56 94 HIS A C 1
ATOM 727 O O . HIS A 1 94 ? 0.010 5.943 -0.732 1.00 96.56 94 HIS A O 1
ATOM 733 N N . LEU A 1 95 ? 0.091 6.828 -2.802 1.00 96.75 95 LEU A N 1
ATOM 734 C CA . LEU A 1 95 ? 1.535 6.693 -2.962 1.00 96.75 95 LEU A CA 1
ATOM 735 C C . LEU A 1 95 ? 2.260 7.614 -1.986 1.00 96.75 95 LEU A C 1
ATOM 737 O O . LEU A 1 95 ? 1.985 8.813 -1.916 1.00 96.75 95 LEU A O 1
ATOM 741 N N . SER A 1 96 ? 3.236 7.060 -1.272 1.00 94.75 96 SER A N 1
ATOM 742 C CA . SER A 1 96 ? 4.129 7.867 -0.454 1.00 94.75 96 SER A CA 1
ATOM 743 C C . SER A 1 96 ? 4.914 8.839 -1.334 1.00 94.75 96 SER A C 1
ATOM 745 O O . SER A 1 96 ? 5.195 8.582 -2.512 1.00 94.75 96 SER A O 1
ATOM 747 N N . SER A 1 97 ? 5.355 9.945 -0.741 1.00 92.75 97 SER A N 1
ATOM 748 C CA . SER A 1 97 ? 6.207 10.912 -1.427 1.00 92.75 97 SER A CA 1
ATOM 749 C C . SER A 1 97 ? 7.476 10.294 -2.010 1.00 92.75 97 SER A C 1
ATOM 751 O O . SER A 1 97 ? 7.961 10.758 -3.041 1.00 92.75 97 SER A O 1
ATOM 753 N N . SER A 1 98 ? 8.020 9.249 -1.378 1.00 91.44 98 SER A N 1
ATOM 754 C CA . SER A 1 98 ? 9.176 8.518 -1.906 1.00 91.44 98 SER A CA 1
ATOM 755 C C . SER A 1 98 ? 8.840 7.864 -3.248 1.00 91.44 98 SER A C 1
ATOM 757 O O . SER A 1 98 ? 9.526 8.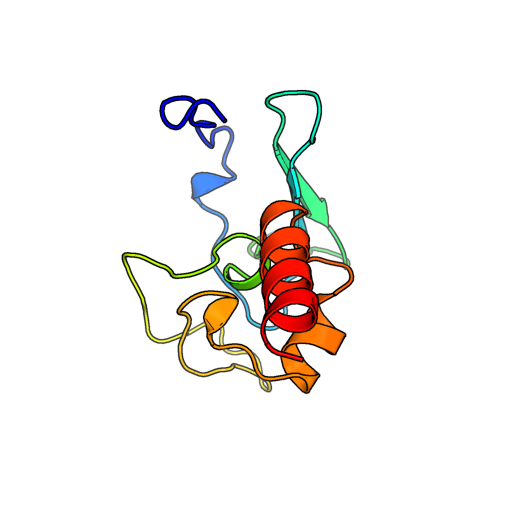103 -4.245 1.00 91.44 98 SER A O 1
ATOM 759 N N . ILE A 1 99 ? 7.722 7.134 -3.317 1.00 95.50 99 ILE A N 1
ATOM 760 C CA . ILE A 1 99 ? 7.277 6.485 -4.555 1.00 95.50 99 ILE A CA 1
ATOM 761 C C . ILE A 1 99 ? 6.964 7.516 -5.640 1.00 95.50 99 ILE A C 1
ATOM 763 O O . ILE A 1 99 ? 7.425 7.369 -6.773 1.00 95.50 99 ILE A O 1
ATOM 767 N N . LEU A 1 100 ? 6.263 8.601 -5.296 1.00 95.25 100 LEU A N 1
ATOM 768 C CA . LEU A 1 100 ? 5.971 9.684 -6.241 1.00 95.25 100 LEU A CA 1
ATOM 769 C C . LEU A 1 100 ? 7.252 10.297 -6.827 1.00 95.25 100 LEU A C 1
ATOM 771 O O . LEU A 1 100 ? 7.333 10.510 -8.036 1.00 95.25 100 LEU A O 1
ATOM 775 N N . ARG A 1 101 ? 8.283 10.532 -6.003 1.00 94.38 101 ARG A N 1
ATOM 776 C CA . ARG A 1 101 ? 9.583 11.050 -6.466 1.00 94.38 101 ARG A CA 1
ATOM 777 C C . ARG A 1 101 ? 10.297 10.065 -7.392 1.00 94.38 101 ARG A C 1
ATOM 779 O O . ARG A 1 101 ? 10.872 10.497 -8.390 1.00 94.38 101 ARG A O 1
ATOM 786 N N . HIS A 1 102 ? 10.251 8.764 -7.099 1.00 94.75 102 HIS A N 1
ATOM 787 C CA . HIS A 1 102 ? 10.818 7.730 -7.970 1.00 94.75 102 HIS A CA 1
ATOM 788 C C . HIS A 1 102 ? 10.116 7.678 -9.334 1.00 94.75 102 HIS A C 1
ATOM 790 O O . HIS A 1 102 ? 10.787 7.724 -10.367 1.00 94.75 102 HIS A O 1
ATOM 796 N N . LEU A 1 103 ? 8.780 7.659 -9.349 1.00 93.75 103 LEU A N 1
ATOM 797 C CA . LEU A 1 103 ? 7.988 7.661 -10.582 1.00 93.75 103 LEU A CA 1
ATOM 798 C C . LEU A 1 103 ? 8.225 8.929 -11.410 1.00 93.75 103 LEU A C 1
ATOM 800 O O . LEU A 1 103 ? 8.463 8.842 -12.615 1.00 93.75 103 LE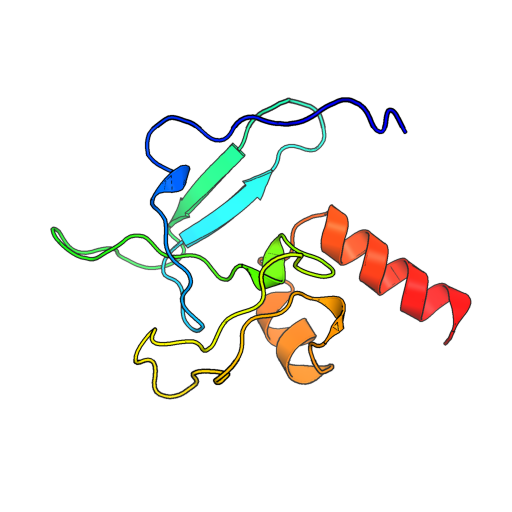U A O 1
ATOM 804 N N . LEU A 1 104 ? 8.228 10.101 -10.766 1.00 93.81 104 LEU A N 1
ATOM 805 C CA . LEU A 1 104 ? 8.518 11.373 -11.426 1.00 93.81 104 LEU A CA 1
ATOM 806 C C . LEU A 1 104 ? 9.921 11.369 -12.039 1.00 93.81 104 LEU A C 1
ATOM 808 O O . LEU A 1 104 ? 10.088 11.754 -13.193 1.00 93.81 104 LEU A O 1
ATOM 812 N N . LYS A 1 105 ? 10.929 10.887 -11.300 1.00 93.25 105 LYS A N 1
ATOM 813 C CA . LYS A 1 105 ? 12.300 10.771 -11.807 1.00 93.25 105 LYS A CA 1
ATOM 814 C C . LYS A 1 105 ? 12.368 9.884 -13.050 1.00 93.25 105 LYS A C 1
ATOM 816 O O . LYS A 1 105 ? 13.036 10.262 -14.005 1.00 93.25 105 LYS A O 1
ATOM 821 N N . LEU A 1 106 ? 11.681 8.740 -13.062 1.00 89.12 106 LEU A N 1
ATOM 822 C CA . LEU A 1 106 ? 11.651 7.870 -14.241 1.00 89.12 106 LEU A CA 1
ATOM 823 C C . LEU A 1 106 ? 11.024 8.567 -15.449 1.00 89.12 106 LEU A C 1
ATOM 825 O O . LEU A 1 106 ? 11.604 8.524 -16.529 1.00 89.12 106 LEU A O 1
ATOM 829 N N . LYS A 1 107 ? 9.880 9.237 -15.268 1.00 87.19 107 LYS A N 1
ATOM 830 C CA . LYS A 1 107 ? 9.199 9.949 -16.361 1.00 87.19 107 LYS A CA 1
ATOM 831 C C . LYS A 1 107 ? 10.019 11.139 -16.878 1.00 87.19 107 LYS A C 1
ATOM 833 O O . LYS A 1 107 ? 9.990 11.392 -18.070 1.00 87.19 107 LYS A O 1
ATOM 838 N N . LEU A 1 108 ? 10.757 11.845 -16.016 1.00 91.19 108 LEU A N 1
ATOM 839 C CA . LEU A 1 108 ? 11.591 12.989 -16.417 1.00 91.19 108 LEU A CA 1
ATOM 840 C C . LEU A 1 108 ? 12.930 12.597 -17.063 1.00 91.19 108 LEU A C 1
ATOM 842 O O . LEU A 1 108 ? 13.485 13.391 -17.812 1.00 91.19 108 LEU A O 1
ATOM 846 N N . VAL A 1 109 ? 13.493 11.431 -16.721 1.00 89.75 109 VAL A N 1
ATOM 847 C CA . VAL A 1 109 ? 14.815 10.992 -17.217 1.00 89.75 109 VAL A CA 1
ATOM 848 C C . VAL A 1 109 ? 14.706 10.042 -18.411 1.00 89.75 109 VAL A C 1
ATOM 850 O O . VAL A 1 109 ? 15.619 9.993 -19.232 1.00 89.75 109 VAL A O 1
ATOM 853 N N . HIS A 1 110 ? 13.621 9.272 -18.505 1.00 77.56 110 HIS A N 1
ATOM 854 C CA . HIS A 1 110 ? 13.433 8.249 -19.540 1.00 77.56 110 HIS A CA 1
ATOM 855 C C . HIS A 1 110 ? 12.217 8.484 -20.448 1.00 77.56 110 HIS A C 1
ATOM 857 O O . HIS A 1 110 ? 11.998 7.678 -21.352 1.00 77.56 110 HIS A O 1
ATOM 863 N N . GLY A 1 111 ? 11.422 9.529 -20.196 1.00 57.03 111 GLY A N 1
ATOM 864 C CA . GLY A 1 111 ? 10.353 9.998 -21.087 1.00 57.03 111 GLY A CA 1
ATOM 865 C C . GLY A 1 111 ? 10.838 11.126 -21.983 1.00 57.03 111 GLY A C 1
ATOM 866 O O . GLY A 1 111 ? 10.332 11.195 -23.123 1.00 57.03 111 GLY A O 1
#

Foldseek 3Di:
DPPPDDQDDDDCPVVAEADPDFQWFWEQDPVDSDIDTHGPDDDDVPRGHHDHVQQEFAFDPDKDQDPNPDPPDPRIHGHVVPDDPVSCVVCVVRHYPVSVVVVVVCVVPVD

Sequence (111 aa):
MAHDKHVEIFGGLEYANHSCNPNASFIMSETEPVVQLVAIKPIAKGQDITFDYNTTEWDMDEKFDCQCGDAACRGHVHGAKFLNDADVLKLLPHLSSSILRHLLKLKLVHG

InterPro domains:
  IPR001214 SET domain [PF00856] (14-54)
  IPR003616 Post-SET domain [PS50868] (62-78)
  IPR046341 SET domain superfamily [G3DSA:2.170.270.10] (10-82)
  IPR046341 SET domain superfamily [SSF82199] (14-75)
  IPR053201 Flavunoidine biosynthesis N-methyltransferase [PTHR12350] (3-96)